Protein AF-A0A161MDE7-F1 (afdb_monomer)

Foldseek 3Di:
DKKKKAPADQQDFQVQVCVQLCVLHDWGKAEPCPVPDPDRGHPNGMIMIGHPDPSSVVVQQVQFDDDPNWTWDFGDGPVGGRGTMTMGPDDPVVVPPPPDPDDDDDDDDDDD

Organism: Triatoma infestans (NCBI:txid30076)

Structure (mmCIF, N/CA/C/O backbone):
data_AF-A0A161MDE7-F1
#
_entry.id   AF-A0A161MDE7-F1
#
loop_
_atom_site.group_PDB
_atom_site.id
_atom_site.type_symbol
_atom_site.label_atom_id
_atom_site.label_alt_id
_atom_site.label_comp_id
_atom_site.label_asym_id
_atom_site.label_entity_id
_atom_site.label_seq_id
_atom_site.pdbx_PDB_ins_code
_atom_site.Cartn_x
_atom_site.Cartn_y
_atom_site.Cartn_z
_atom_site.occupancy
_atom_site.B_iso_or_equiv
_atom_site.auth_seq_id
_atom_site.auth_comp_id
_atom_site.auth_asym_id
_atom_site.auth_atom_id
_atom_site.pdbx_PDB_model_num
ATOM 1 N N . ARG A 1 1 ? 1.094 6.259 11.761 1.00 86.88 1 ARG A N 1
ATOM 2 C CA . ARG A 1 1 ? 1.269 6.452 10.290 1.00 86.88 1 ARG A CA 1
ATOM 3 C C . ARG A 1 1 ? 1.982 5.328 9.501 1.00 86.88 1 ARG A C 1
ATOM 5 O O . ARG A 1 1 ? 1.780 5.259 8.297 1.00 86.88 1 ARG A O 1
ATOM 12 N N . LYS A 1 2 ? 2.824 4.466 10.105 1.00 91.88 2 LYS A N 1
ATOM 13 C CA . LYS A 1 2 ? 3.482 3.339 9.395 1.00 91.88 2 LYS A CA 1
ATOM 14 C C . LYS A 1 2 ? 2.568 2.110 9.350 1.00 91.88 2 LYS A C 1
ATOM 16 O O . LYS A 1 2 ? 1.893 1.827 10.337 1.00 91.88 2 LYS A O 1
ATOM 21 N N . VAL A 1 3 ? 2.574 1.370 8.248 1.00 94.19 3 VAL A N 1
ATOM 22 C CA . VAL A 1 3 ? 1.791 0.141 8.056 1.00 94.19 3 VAL A CA 1
ATOM 23 C C . VAL A 1 3 ? 2.683 -0.921 7.420 1.00 94.19 3 VAL A C 1
ATOM 25 O O . VAL A 1 3 ? 3.425 -0.630 6.490 1.00 94.19 3 VAL A O 1
ATOM 28 N N . PHE A 1 4 ? 2.646 -2.143 7.936 1.00 93.81 4 PHE A N 1
ATOM 29 C CA . PHE A 1 4 ? 3.278 -3.304 7.317 1.00 93.81 4 PHE A CA 1
ATOM 30 C C . PHE A 1 4 ? 2.310 -3.961 6.333 1.00 93.81 4 PHE A C 1
ATOM 32 O O . PHE A 1 4 ? 1.130 -4.126 6.649 1.00 93.81 4 PHE A O 1
ATOM 39 N N . VAL A 1 5 ? 2.826 -4.365 5.174 1.00 94.62 5 VAL A N 1
ATOM 40 C CA . VAL A 1 5 ? 2.096 -5.120 4.156 1.00 94.62 5 VAL A CA 1
ATOM 41 C C . VAL A 1 5 ? 2.874 -6.385 3.829 1.00 94.62 5 VAL A C 1
ATOM 43 O O . VAL A 1 5 ? 4.055 -6.314 3.497 1.00 94.62 5 VAL A O 1
ATOM 46 N N . GLY A 1 6 ? 2.223 -7.541 3.925 1.00 94.19 6 GLY A N 1
ATOM 47 C CA . GLY A 1 6 ? 2.839 -8.843 3.670 1.00 94.19 6 GLY A CA 1
ATOM 48 C C . GLY A 1 6 ? 2.015 -9.716 2.731 1.00 94.19 6 GLY A C 1
ATOM 49 O O . GLY A 1 6 ? 0.797 -9.581 2.650 1.00 94.19 6 GLY A O 1
ATOM 50 N N . GLY A 1 7 ? 2.680 -10.635 2.032 1.00 93.50 7 GLY A N 1
ATOM 51 C CA . GLY A 1 7 ? 2.040 -11.511 1.044 1.00 93.50 7 GLY A CA 1
ATOM 52 C C . GLY A 1 7 ? 1.896 -10.880 -0.343 1.00 93.50 7 GLY A C 1
ATOM 53 O O . GLY A 1 7 ? 1.126 -11.393 -1.160 1.00 93.50 7 GLY A O 1
ATOM 54 N N . LEU A 1 8 ? 2.634 -9.793 -0.599 1.00 92.81 8 LEU A N 1
ATOM 55 C CA . LEU A 1 8 ? 2.688 -9.117 -1.891 1.00 92.81 8 LEU A CA 1
ATOM 56 C C . LEU A 1 8 ? 3.064 -10.110 -3.006 1.00 92.81 8 LEU A C 1
ATOM 58 O O . LEU A 1 8 ? 3.874 -11.015 -2.770 1.00 92.81 8 LEU A O 1
ATOM 62 N N . PRO A 1 9 ? 2.491 -9.960 -4.213 1.00 92.12 9 PRO A N 1
ATOM 63 C CA . PRO A 1 9 ? 2.942 -10.699 -5.386 1.00 92.12 9 PRO A CA 1
ATOM 64 C C . PRO A 1 9 ? 4.459 -10.544 -5.611 1.00 92.12 9 PRO A C 1
ATOM 66 O O . PRO A 1 9 ? 5.010 -9.485 -5.321 1.00 92.12 9 PRO A O 1
ATOM 69 N N . PRO A 1 10 ? 5.160 -11.574 -6.113 1.00 87.69 10 PRO A N 1
ATOM 70 C CA . PRO A 1 10 ? 6.608 -11.511 -6.332 1.00 87.69 10 PRO A CA 1
ATOM 71 C C . PRO A 1 10 ? 7.019 -10.526 -7.438 1.00 87.69 10 PRO A C 1
ATOM 73 O O . PRO A 1 10 ? 8.175 -10.122 -7.489 1.00 87.69 10 PRO A O 1
ATOM 76 N N . ASP A 1 11 ? 6.085 -10.175 -8.319 1.00 88.50 11 ASP A N 1
ATOM 77 C CA . ASP A 1 11 ? 6.257 -9.321 -9.491 1.00 88.50 11 ASP A CA 1
ATOM 78 C C . ASP A 1 11 ? 5.607 -7.937 -9.333 1.00 88.50 11 ASP A C 1
ATOM 80 O O . ASP A 1 11 ? 5.501 -7.228 -10.324 1.00 88.50 11 ASP A O 1
ATOM 84 N N . ILE A 1 12 ? 5.147 -7.564 -8.127 1.00 90.31 12 ILE A N 1
ATOM 85 C CA . ILE A 1 12 ? 4.595 -6.225 -7.869 1.00 90.31 12 ILE A CA 1
ATOM 86 C C . ILE A 1 12 ? 5.714 -5.231 -7.539 1.00 90.31 12 ILE A C 1
ATOM 88 O O . ILE A 1 12 ? 6.551 -5.487 -6.668 1.00 90.31 12 ILE A O 1
ATOM 92 N N . ASP A 1 13 ? 5.713 -4.094 -8.214 1.00 90.25 13 ASP A N 1
ATOM 93 C CA . ASP A 1 13 ? 6.648 -2.996 -8.024 1.00 90.25 13 ASP A CA 1
ATOM 94 C C . ASP A 1 13 ? 6.083 -1.880 -7.123 1.00 90.25 13 ASP A C 1
ATOM 96 O O . ASP A 1 13 ? 4.956 -1.925 -6.618 1.00 90.25 13 ASP A O 1
ATOM 100 N N . GLU A 1 14 ? 6.914 -0.869 -6.866 1.00 90.75 14 GLU A N 1
ATOM 101 C CA . GLU A 1 14 ? 6.551 0.296 -6.057 1.00 90.75 14 GLU A CA 1
ATOM 102 C C . GLU A 1 14 ? 5.359 1.081 -6.598 1.00 90.75 14 GLU A C 1
ATOM 104 O O . GLU A 1 14 ? 4.511 1.511 -5.810 1.00 90.75 14 GLU A O 1
ATOM 109 N N . ASP A 1 15 ? 5.315 1.322 -7.903 1.00 91.12 15 ASP A N 1
ATOM 110 C CA . ASP A 1 15 ? 4.289 2.140 -8.536 1.00 91.12 15 ASP A CA 1
ATOM 111 C C . ASP A 1 15 ? 2.926 1.456 -8.410 1.00 91.12 15 ASP A C 1
ATOM 113 O O . ASP A 1 15 ? 1.925 2.109 -8.112 1.00 91.12 15 ASP A O 1
ATOM 117 N N . GLU A 1 16 ? 2.885 0.132 -8.523 1.00 92.31 16 GLU A N 1
ATOM 118 C CA . GLU A 1 16 ? 1.667 -0.674 -8.410 1.00 92.31 16 GLU A CA 1
ATOM 119 C C . GLU A 1 16 ? 1.179 -0.791 -6.962 1.00 92.31 16 GLU A C 1
ATOM 121 O O . GLU A 1 16 ? -0.024 -0.663 -6.686 1.00 92.31 16 GLU A O 1
ATOM 126 N N . ILE A 1 17 ? 2.106 -0.959 -6.010 1.00 92.88 17 ILE A N 1
ATOM 127 C CA . ILE A 1 17 ? 1.795 -0.855 -4.579 1.00 92.88 17 ILE A CA 1
ATOM 128 C C . ILE A 1 17 ? 1.238 0.545 -4.301 1.00 92.88 17 ILE A C 1
ATOM 130 O O . ILE A 1 17 ? 0.148 0.692 -3.746 1.00 92.88 17 ILE A O 1
ATOM 134 N N . THR A 1 18 ? 1.939 1.589 -4.733 1.00 93.88 18 THR A N 1
ATOM 135 C CA . THR A 1 18 ? 1.529 2.978 -4.515 1.00 93.88 18 THR A CA 1
ATOM 136 C C . THR A 1 18 ? 0.155 3.238 -5.117 1.00 93.88 18 THR A C 1
ATOM 138 O O . THR A 1 18 ? -0.706 3.772 -4.426 1.00 93.88 18 THR A O 1
ATOM 141 N N . ALA A 1 19 ? -0.105 2.812 -6.352 1.00 93.31 19 ALA A N 1
ATOM 142 C CA . ALA A 1 19 ? -1.403 2.955 -7.005 1.00 93.31 19 ALA A CA 1
ATOM 143 C C . ALA A 1 19 ? -2.528 2.269 -6.213 1.00 93.31 19 ALA A C 1
ATOM 145 O O . ALA A 1 19 ? -3.604 2.848 -6.048 1.00 93.31 19 ALA A O 1
ATOM 146 N N . SER A 1 20 ? -2.260 1.084 -5.655 1.00 93.62 20 SER A N 1
ATOM 147 C CA . SER A 1 20 ? -3.230 0.324 -4.858 1.00 93.62 20 SER A CA 1
ATOM 148 C C . SER A 1 20 ? -3.620 1.039 -3.557 1.00 93.62 20 SER A C 1
ATOM 150 O O . SER A 1 20 ? -4.789 1.031 -3.165 1.00 93.62 20 SER A O 1
ATOM 152 N N . PHE A 1 21 ? -2.664 1.694 -2.890 1.00 94.56 21 PHE A N 1
ATOM 153 C CA . PHE A 1 21 ? -2.876 2.315 -1.575 1.00 94.56 21 PHE A CA 1
ATOM 154 C C . PHE A 1 21 ? -3.096 3.837 -1.619 1.00 94.56 21 PHE A C 1
ATOM 156 O O . PHE A 1 21 ? -3.626 4.407 -0.663 1.00 94.56 21 PHE A O 1
ATOM 163 N N . ARG A 1 22 ? -2.769 4.510 -2.729 1.00 93.75 22 ARG A N 1
ATOM 164 C CA . ARG A 1 22 ? -2.888 5.972 -2.888 1.00 93.75 22 ARG A CA 1
ATOM 165 C C . ARG A 1 22 ? -4.319 6.484 -2.742 1.00 93.75 22 ARG A C 1
ATOM 167 O O . ARG A 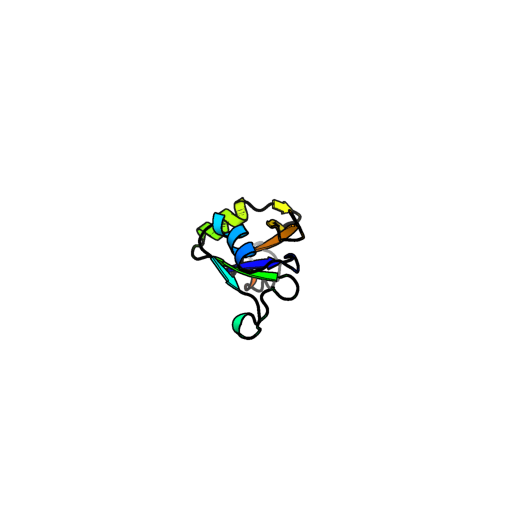1 22 ? -4.509 7.640 -2.371 1.00 93.75 22 ARG A O 1
ATOM 174 N N . ARG A 1 23 ? -5.327 5.635 -2.972 1.00 93.62 23 ARG A N 1
ATOM 175 C CA . ARG A 1 23 ? -6.750 5.961 -2.748 1.00 93.62 23 ARG A CA 1
ATOM 176 C C . ARG A 1 23 ? -7.070 6.384 -1.310 1.00 93.62 23 ARG A C 1
ATOM 178 O O . ARG A 1 23 ? -8.047 7.090 -1.107 1.00 93.62 23 ARG A O 1
ATOM 185 N N . PHE A 1 24 ? -6.270 5.954 -0.334 1.00 93.50 24 PHE A N 1
ATOM 186 C CA . PHE A 1 24 ? -6.456 6.300 1.079 1.00 93.50 24 PHE A CA 1
ATOM 187 C C . PHE A 1 24 ? -5.720 7.585 1.471 1.00 93.50 24 PHE A C 1
ATOM 189 O O . PHE A 1 24 ? -6.031 8.184 2.495 1.00 93.50 24 PHE A O 1
ATOM 196 N N . GLY A 1 25 ? -4.748 8.010 0.662 1.00 93.06 25 GLY A N 1
ATOM 197 C CA . GLY A 1 25 ? -3.977 9.231 0.852 1.00 93.06 25 GLY A CA 1
ATOM 198 C C . GLY A 1 25 ? -2.544 9.106 0.326 1.00 93.06 25 GLY A C 1
ATOM 199 O O . GLY A 1 25 ? -2.124 8.023 -0.091 1.00 93.06 25 GLY A O 1
ATOM 200 N N . PRO A 1 26 ? -1.770 10.204 0.348 1.00 94.38 26 PRO A N 1
ATOM 201 C CA . PRO A 1 26 ? -0.363 10.187 -0.037 1.00 94.38 26 PRO A CA 1
ATOM 202 C C . PRO A 1 26 ? 0.449 9.245 0.861 1.00 94.38 26 PRO A C 1
ATOM 204 O O . PRO A 1 26 ? 0.328 9.276 2.092 1.00 94.38 26 PRO A O 1
ATOM 207 N N . LEU A 1 27 ? 1.291 8.416 0.243 1.00 94.81 27 LEU A N 1
ATOM 208 C CA . LEU A 1 27 ? 2.171 7.486 0.941 1.00 94.81 27 LEU A CA 1
ATOM 209 C C . LEU A 1 27 ? 3.527 7.348 0.246 1.00 94.81 27 LEU A C 1
ATOM 211 O O . LEU A 1 27 ? 3.669 7.664 -0.933 1.00 94.81 27 LEU A O 1
ATOM 215 N N . VAL A 1 28 ? 4.491 6.815 0.989 1.00 93.81 28 VAL A N 1
ATOM 216 C CA . VAL A 1 28 ? 5.776 6.331 0.479 1.00 93.81 28 VAL A CA 1
ATOM 217 C C . VAL A 1 28 ? 5.876 4.837 0.760 1.00 93.81 28 VAL A C 1
ATOM 219 O O . VAL A 1 28 ? 5.539 4.392 1.860 1.00 93.81 28 VAL A O 1
ATOM 222 N N . VAL A 1 29 ? 6.337 4.067 -0.222 1.00 93.19 29 VAL A N 1
ATOM 223 C CA . VAL A 1 29 ? 6.606 2.635 -0.072 1.00 93.19 29 VAL A CA 1
ATOM 224 C C . VAL A 1 29 ? 8.091 2.440 0.234 1.00 93.19 29 VAL A C 1
ATOM 226 O O . VAL A 1 29 ? 8.964 3.037 -0.398 1.00 93.19 29 VAL A O 1
ATOM 229 N N . ASP A 1 30 ? 8.379 1.631 1.247 1.00 90.31 30 ASP A N 1
ATOM 230 C CA . ASP A 1 30 ? 9.737 1.341 1.694 1.00 90.31 30 ASP A CA 1
ATOM 231 C C . ASP A 1 30 ? 9.891 -0.142 2.044 1.00 90.31 30 ASP A C 1
ATOM 233 O O . ASP A 1 30 ? 8.982 -0.764 2.594 1.00 90.31 30 ASP A O 1
ATOM 237 N N . TRP A 1 31 ? 11.044 -0.731 1.746 1.00 89.31 31 TRP A N 1
ATOM 238 C CA . TRP A 1 31 ? 11.379 -2.096 2.150 1.00 89.31 31 TRP A CA 1
ATOM 239 C C . TRP A 1 31 ? 12.880 -2.217 2.434 1.00 89.31 31 TRP A C 1
ATOM 241 O O . TRP A 1 31 ? 13.677 -1.422 1.928 1.00 89.31 31 TRP A O 1
ATOM 251 N N . PRO A 1 32 ? 13.304 -3.197 3.255 1.00 82.19 32 PRO A N 1
ATOM 252 C CA . PRO A 1 32 ? 14.709 -3.349 3.613 1.00 82.19 32 PRO A CA 1
ATOM 253 C C . PRO A 1 32 ? 15.603 -3.465 2.377 1.00 82.19 32 PRO A C 1
ATOM 255 O O . PRO A 1 32 ? 15.279 -4.192 1.438 1.00 82.19 32 PRO A O 1
ATOM 258 N N . HIS A 1 33 ? 16.737 -2.762 2.403 1.00 75.81 33 HIS A N 1
ATOM 259 C CA . HIS A 1 33 ? 17.731 -2.712 1.326 1.00 75.81 33 HIS A CA 1
ATOM 260 C C . HIS A 1 33 ? 17.258 -2.080 0.004 1.00 75.81 33 HIS A C 1
ATOM 262 O O . HIS A 1 33 ? 17.989 -2.170 -0.979 1.00 75.81 33 HIS A O 1
ATOM 268 N N . LYS A 1 34 ? 16.105 -1.392 -0.038 1.00 73.19 34 LYS A N 1
ATOM 269 C CA . LYS A 1 34 ? 15.612 -0.685 -1.239 1.00 73.19 34 LYS A CA 1
ATOM 270 C C . LYS A 1 34 ? 16.609 0.340 -1.798 1.00 73.19 34 LYS A C 1
ATOM 272 O O . LYS A 1 34 ? 16.802 0.408 -3.003 1.00 73.19 34 LYS A O 1
ATOM 277 N N . ALA A 1 35 ? 17.249 1.133 -0.935 1.00 66.56 35 ALA A N 1
ATOM 278 C CA . ALA A 1 35 ? 18.183 2.183 -1.363 1.00 66.56 35 ALA A CA 1
ATOM 279 C C . ALA A 1 35 ? 19.551 1.642 -1.826 1.00 66.56 35 ALA A C 1
ATOM 281 O O . ALA A 1 35 ? 20.243 2.292 -2.605 1.00 66.56 35 ALA A O 1
ATOM 282 N N . GLU A 1 36 ? 19.946 0.463 -1.341 1.00 65.94 36 GLU A N 1
ATOM 283 C CA . GLU A 1 36 ? 21.265 -0.135 -1.597 1.00 65.94 36 GLU A CA 1
ATOM 284 C C . GLU A 1 36 ? 21.218 -1.202 -2.699 1.00 65.94 36 GLU A C 1
ATOM 286 O O . GLU A 1 36 ? 22.194 -1.424 -3.414 1.00 65.94 36 GLU A O 1
ATOM 291 N N . SER A 1 37 ? 20.072 -1.860 -2.863 1.00 57.47 37 SER A N 1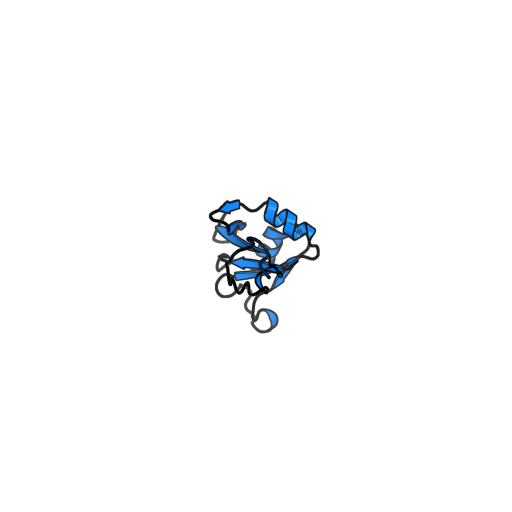
ATOM 292 C CA . SER A 1 37 ? 19.847 -2.873 -3.887 1.00 57.47 37 SER A CA 1
ATOM 293 C C . SER A 1 37 ? 19.128 -2.247 -5.077 1.00 57.47 37 SER A C 1
ATOM 295 O O . SER A 1 37 ? 18.084 -1.632 -4.909 1.00 57.47 37 SER A O 1
ATOM 297 N N . LYS A 1 38 ? 19.582 -2.508 -6.310 1.00 61.03 38 LYS A N 1
ATOM 298 C CA . LYS A 1 38 ? 18.812 -2.226 -7.548 1.00 61.03 38 LYS A CA 1
ATOM 299 C C . LYS A 1 38 ? 17.568 -3.127 -7.698 1.00 61.03 38 LYS A C 1
ATOM 301 O O . LYS A 1 38 ? 17.181 -3.486 -8.806 1.00 61.03 38 LYS A O 1
ATOM 306 N N . SER A 1 39 ? 17.008 -3.599 -6.588 1.00 64.06 39 SER A N 1
ATOM 307 C CA . SER A 1 39 ? 15.864 -4.501 -6.582 1.00 64.06 39 SER A CA 1
ATOM 308 C C . SER A 1 39 ? 14.595 -3.669 -6.665 1.00 64.06 39 SER A C 1
ATOM 310 O O . SER A 1 39 ? 14.232 -2.993 -5.708 1.00 64.06 39 SER A O 1
ATOM 312 N N . TYR A 1 40 ? 13.937 -3.741 -7.819 1.00 70.31 40 TYR A N 1
ATOM 313 C CA . TYR A 1 40 ? 12.651 -3.093 -8.081 1.00 70.31 40 TYR A CA 1
ATOM 314 C C . TYR A 1 40 ? 11.487 -3.740 -7.310 1.00 70.31 40 TYR A C 1
ATOM 316 O O . TYR A 1 40 ? 10.441 -3.120 -7.159 1.00 70.31 40 TYR A O 1
ATOM 324 N N . PHE A 1 41 ? 11.688 -4.956 -6.786 1.00 77.50 41 PHE A N 1
ATOM 325 C CA . PHE A 1 41 ? 10.656 -5.759 -6.134 1.00 77.50 41 PHE A CA 1
ATOM 326 C C . PHE A 1 41 ? 10.950 -5.968 -4.638 1.00 77.50 41 PHE A C 1
ATOM 328 O O . PHE A 1 41 ? 12.111 -6.203 -4.270 1.00 77.50 41 PHE A O 1
ATOM 335 N N . PRO A 1 42 ? 9.922 -5.946 -3.770 1.00 76.50 42 PRO A N 1
ATOM 336 C CA . PRO A 1 42 ? 10.079 -6.184 -2.343 1.00 76.50 42 PRO A CA 1
ATOM 337 C C . PRO A 1 42 ? 10.549 -7.625 -2.061 1.00 76.50 42 PRO A C 1
ATOM 339 O O . PRO A 1 42 ? 9.854 -8.596 -2.390 1.00 76.50 42 PRO A O 1
ATOM 342 N N . PRO A 1 43 ? 11.710 -7.814 -1.408 1.00 73.56 43 PRO A N 1
ATOM 343 C CA . PRO A 1 43 ? 12.244 -9.141 -1.144 1.00 73.56 43 PRO A CA 1
ATOM 344 C C . PRO A 1 43 ? 11.320 -9.911 -0.193 1.00 73.56 43 PRO A C 1
ATOM 346 O O . PRO A 1 43 ? 10.906 -9.401 0.844 1.00 73.56 43 PRO A O 1
ATOM 349 N N . LYS A 1 44 ? 11.026 -11.177 -0.521 1.00 79.38 44 LYS A N 1
ATOM 350 C CA . LYS A 1 44 ? 10.118 -12.062 0.242 1.00 79.38 44 LYS A CA 1
ATOM 351 C C . LYS A 1 44 ? 8.657 -11.570 0.318 1.00 79.38 44 LYS A C 1
ATOM 353 O O . LYS A 1 44 ? 7.912 -12.050 1.170 1.00 79.38 44 LYS A O 1
ATOM 358 N N . GLY A 1 45 ? 8.240 -10.649 -0.558 1.00 88.50 45 GLY A N 1
ATOM 359 C CA . GLY A 1 45 ? 6.836 -10.250 -0.701 1.00 88.50 45 GLY A CA 1
ATOM 360 C C . GLY A 1 45 ? 6.286 -9.446 0.480 1.00 88.50 45 GLY A C 1
ATOM 361 O O . GLY A 1 45 ? 5.139 -9.649 0.886 1.00 88.50 45 GLY A O 1
ATOM 362 N N . TY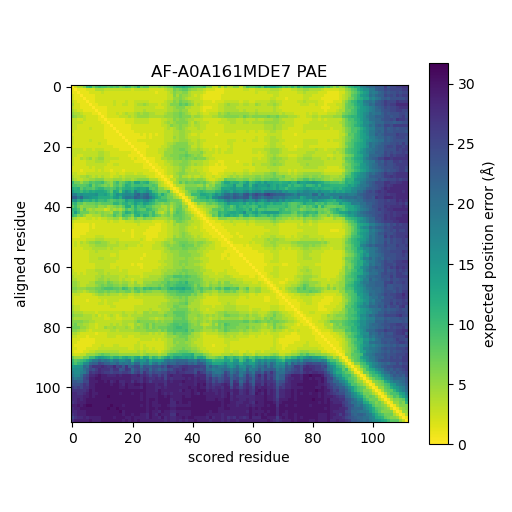R A 1 46 ? 7.089 -8.555 1.063 1.00 91.44 46 TYR A N 1
ATOM 363 C CA . TYR A 1 46 ? 6.619 -7.619 2.086 1.00 91.44 46 TYR A CA 1
ATOM 364 C C . TYR A 1 46 ? 7.216 -6.222 1.910 1.00 91.44 46 TYR A C 1
ATOM 366 O O . TYR A 1 46 ? 8.352 -6.065 1.467 1.00 91.44 46 TYR A O 1
ATOM 374 N N . ALA A 1 47 ? 6.452 -5.209 2.304 1.00 93.62 47 ALA A N 1
ATOM 375 C CA . ALA A 1 47 ? 6.853 -3.809 2.270 1.00 93.62 47 ALA A CA 1
ATOM 376 C C . ALA A 1 47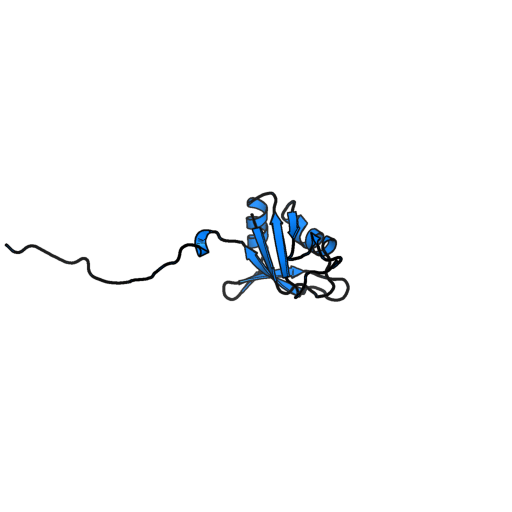 ? 6.233 -3.036 3.443 1.00 93.62 47 ALA A C 1
ATOM 378 O O . ALA A 1 47 ? 5.371 -3.530 4.175 1.00 93.62 47 ALA A O 1
ATOM 379 N N . PHE A 1 48 ? 6.674 -1.799 3.622 1.00 93.19 48 PHE A N 1
ATOM 380 C CA . PHE A 1 48 ? 6.123 -0.845 4.567 1.00 93.19 48 PHE A CA 1
ATOM 381 C C . PHE A 1 48 ? 5.521 0.337 3.817 1.00 93.19 48 PHE A C 1
ATOM 383 O O . PHE A 1 48 ? 6.168 0.942 2.969 1.00 93.19 48 PHE A O 1
ATOM 390 N N . LEU A 1 49 ? 4.294 0.695 4.179 1.00 94.56 49 LEU A N 1
ATOM 391 C CA . LEU A 1 49 ? 3.647 1.917 3.725 1.00 94.56 49 LEU A CA 1
ATOM 392 C C . LEU A 1 49 ? 3.826 2.991 4.794 1.00 94.56 49 LEU A C 1
ATOM 394 O O . LEU A 1 49 ? 3.506 2.795 5.972 1.00 94.56 49 LEU A O 1
ATOM 398 N N . LEU A 1 50 ? 4.334 4.139 4.378 1.00 94.06 50 LEU A N 1
ATOM 399 C CA . LEU A 1 50 ? 4.499 5.327 5.196 1.00 94.06 50 LEU A CA 1
ATOM 400 C C . LEU A 1 50 ? 3.500 6.368 4.708 1.00 94.06 50 LEU A C 1
ATOM 402 O O . LEU A 1 50 ? 3.785 7.123 3.783 1.00 94.06 50 LEU A O 1
ATOM 406 N N . PHE A 1 51 ? 2.317 6.388 5.318 1.00 94.25 51 PHE A N 1
ATOM 407 C CA . PHE A 1 51 ? 1.322 7.409 5.010 1.00 94.25 51 PHE A CA 1
ATOM 408 C C . PHE A 1 51 ? 1.755 8.771 5.548 1.00 94.25 51 PHE A C 1
ATOM 410 O O . PHE A 1 51 ? 2.388 8.861 6.607 1.00 94.25 51 PHE A O 1
ATOM 417 N N . GLN A 1 52 ? 1.383 9.824 4.824 1.00 93.62 52 GLN A N 1
ATOM 418 C CA . GLN A 1 52 ? 1.585 11.200 5.266 1.00 93.62 52 GLN A CA 1
ATOM 419 C C . GLN A 1 52 ? 0.727 11.511 6.501 1.00 93.62 52 GLN A C 1
ATOM 421 O O . GLN A 1 52 ? 1.247 12.020 7.497 1.00 93.62 52 GLN A O 1
ATOM 426 N N . ASP A 1 53 ? -0.541 11.095 6.467 1.00 92.25 53 ASP A N 1
ATOM 427 C CA . ASP A 1 53 ? -1.544 11.372 7.494 1.00 92.25 53 ASP A CA 1
ATOM 428 C C . ASP A 1 53 ? -2.015 10.103 8.219 1.00 92.25 53 ASP A C 1
ATOM 430 O O . ASP A 1 53 ? -2.014 8.992 7.680 1.00 92.25 53 ASP A O 1
ATOM 434 N N . GLU A 1 54 ? -2.446 10.257 9.472 1.00 89.50 54 GLU A N 1
ATOM 435 C CA . GLU A 1 54 ? -2.998 9.146 10.259 1.00 89.50 54 GLU A CA 1
ATOM 436 C C . GLU A 1 54 ? -4.422 8.772 9.843 1.00 89.50 54 GLU A C 1
ATOM 438 O O . GLU A 1 54 ? -4.796 7.601 9.926 1.00 89.50 54 GLU A O 1
ATOM 443 N N . SER A 1 55 ? -5.189 9.737 9.329 1.00 92.56 55 SER A N 1
ATOM 444 C CA . SER A 1 55 ? -6.519 9.505 8.757 1.00 92.56 55 SER A CA 1
ATOM 445 C C . SER A 1 55 ? -6.468 8.525 7.583 1.00 92.56 55 SER A C 1
ATOM 447 O O . SER A 1 55 ? -7.364 7.696 7.445 1.00 92.56 55 SER A O 1
ATOM 449 N N . SER A 1 56 ? -5.397 8.542 6.784 1.00 94.25 56 SER A N 1
ATOM 450 C CA . SER A 1 56 ? -5.182 7.588 5.690 1.00 94.25 56 SER A CA 1
ATOM 451 C C . SER A 1 56 ? -5.066 6.150 6.195 1.00 94.25 56 SER A C 1
ATOM 453 O O . SER A 1 56 ? -5.587 5.225 5.579 1.00 94.25 56 SER A O 1
ATOM 455 N N . VAL A 1 57 ? -4.431 5.948 7.357 1.00 92.06 57 VAL A N 1
ATOM 456 C CA . VAL A 1 57 ? -4.339 4.624 7.990 1.00 92.06 57 VAL A CA 1
ATOM 457 C C . VAL A 1 57 ? -5.705 4.171 8.497 1.00 92.06 57 VAL A C 1
ATOM 459 O O . VAL A 1 57 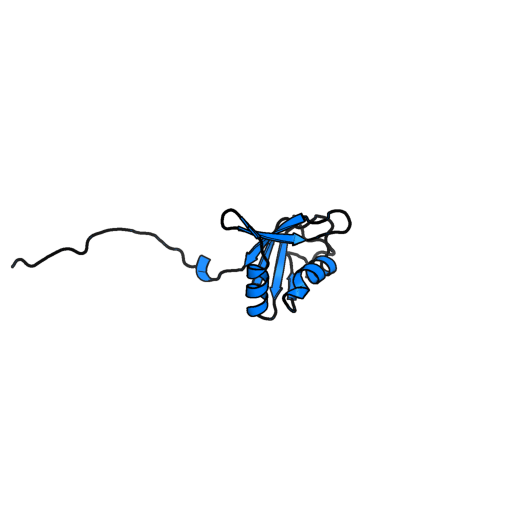? -6.039 3.000 8.353 1.00 92.06 57 VAL A O 1
ATOM 462 N N . GLN A 1 58 ? -6.507 5.077 9.062 1.00 91.69 58 GLN A N 1
ATOM 463 C CA . GLN A 1 58 ? -7.869 4.746 9.495 1.00 91.69 58 GLN A CA 1
ATOM 464 C C . GLN A 1 58 ? -8.758 4.351 8.312 1.00 91.69 58 GLN A C 1
ATOM 466 O O . GLN A 1 58 ? -9.410 3.316 8.375 1.00 91.69 58 GLN A O 1
ATOM 471 N N . GLN A 1 59 ? -8.715 5.109 7.213 1.00 94.06 59 GLN A N 1
ATOM 472 C CA . GLN A 1 59 ? -9.440 4.775 5.982 1.00 94.06 59 GLN A CA 1
ATOM 473 C C . GLN A 1 59 ? -8.983 3.445 5.375 1.00 94.06 59 GLN A C 1
ATOM 475 O O . GLN A 1 59 ? -9.803 2.677 4.880 1.00 94.06 59 GLN A O 1
ATOM 480 N N . LEU A 1 60 ? -7.679 3.156 5.424 1.00 93.69 60 LEU A N 1
ATOM 481 C CA . LEU A 1 60 ? -7.153 1.862 5.002 1.00 93.69 60 LEU A CA 1
ATOM 482 C C . LEU A 1 60 ? -7.744 0.728 5.846 1.00 93.69 60 LEU A C 1
ATOM 484 O O . LEU A 1 60 ? -8.180 -0.265 5.278 1.00 93.69 60 LEU A O 1
ATOM 488 N N . ILE A 1 61 ? -7.756 0.866 7.176 1.00 91.94 61 ILE A N 1
ATOM 489 C CA . ILE A 1 61 ? -8.308 -0.147 8.090 1.00 91.94 61 ILE A CA 1
ATOM 490 C C . ILE A 1 61 ? -9.801 -0.360 7.827 1.00 91.94 61 ILE A C 1
ATOM 492 O O . ILE A 1 61 ? -10.231 -1.505 7.761 1.00 91.94 61 ILE A O 1
ATOM 496 N N . ASP A 1 62 ? -10.562 0.719 7.644 1.00 92.50 62 ASP A N 1
ATOM 497 C CA . ASP A 1 62 ? -12.003 0.672 7.363 1.00 92.50 62 ASP A CA 1
ATOM 498 C C . ASP A 1 62 ? -12.322 -0.055 6.045 1.00 92.50 62 ASP A C 1
ATOM 500 O O . ASP A 1 62 ? -13.295 -0.794 5.946 1.00 92.50 62 ASP A O 1
ATOM 504 N N . ALA A 1 63 ? -11.448 0.083 5.044 1.00 92.88 63 ALA A N 1
ATOM 505 C CA . ALA A 1 63 ? -11.571 -0.616 3.768 1.00 92.88 63 ALA A CA 1
ATOM 506 C C . ALA A 1 63 ? -10.996 -2.045 3.764 1.00 92.88 63 ALA A C 1
ATOM 508 O O . ALA A 1 63 ? -11.117 -2.740 2.751 1.00 92.88 63 ALA A O 1
ATOM 509 N N . CYS A 1 64 ? -10.327 -2.480 4.836 1.00 93.06 64 CYS A N 1
ATOM 510 C CA . CYS A 1 64 ? -9.777 -3.829 4.926 1.00 93.06 64 CYS A CA 1
ATOM 511 C C . CYS A 1 64 ? -10.855 -4.853 5.293 1.00 93.06 64 CYS A C 1
ATOM 513 O O . CYS A 1 64 ? -11.779 -4.592 6.057 1.00 93.06 64 CYS A O 1
ATOM 515 N N . ILE A 1 65 ? -10.665 -6.073 4.806 1.00 93.88 65 ILE A N 1
ATOM 516 C CA . ILE A 1 65 ? -11.422 -7.250 5.218 1.00 93.88 65 ILE A CA 1
ATOM 517 C C . ILE A 1 65 ? -10.800 -7.766 6.517 1.00 93.88 65 ILE A C 1
ATOM 519 O O . ILE A 1 65 ? -9.594 -8.020 6.563 1.00 93.88 65 ILE A O 1
ATOM 523 N N . GLN A 1 66 ? -11.604 -7.913 7.568 1.00 91.62 66 GLN A N 1
ATOM 524 C CA . GLN A 1 66 ? -11.161 -8.477 8.841 1.00 91.62 66 GLN A CA 1
ATOM 525 C C . GLN A 1 66 ? -11.470 -9.978 8.897 1.00 91.62 66 GLN A C 1
ATOM 527 O O . GLN A 1 66 ? -12.619 -10.375 8.729 1.00 91.62 66 GLN A O 1
ATOM 532 N N . ASP A 1 67 ? -10.446 -10.790 9.155 1.00 91.94 67 ASP A N 1
ATOM 533 C CA . ASP A 1 67 ? -10.512 -12.254 9.237 1.00 91.94 67 ASP A CA 1
ATOM 534 C C . ASP A 1 67 ? -9.545 -12.738 10.332 1.00 91.94 67 ASP A C 1
ATOM 536 O O . ASP A 1 67 ? -8.377 -12.349 10.321 1.00 91.94 67 ASP A O 1
ATOM 540 N N . ASP A 1 68 ? -10.025 -13.505 11.319 1.00 88.94 68 ASP A N 1
ATOM 541 C CA . ASP A 1 68 ? -9.225 -14.025 12.451 1.00 88.94 68 ASP A CA 1
ATOM 542 C C . ASP A 1 68 ? -8.280 -12.981 13.103 1.00 88.94 68 ASP A C 1
ATOM 544 O O . ASP A 1 68 ? -7.069 -13.193 13.235 1.00 88.94 68 ASP A O 1
ATOM 548 N N . ASP A 1 69 ? -8.820 -11.807 13.463 1.00 85.88 69 ASP A N 1
ATOM 549 C CA . ASP A 1 69 ? -8.076 -10.662 14.034 1.00 85.88 69 ASP A CA 1
ATOM 550 C C . ASP A 1 69 ? -6.965 -10.079 13.131 1.00 85.88 69 ASP A C 1
ATOM 552 O O . ASP A 1 69 ? -6.132 -9.270 13.558 1.00 85.88 69 ASP A O 1
ATOM 556 N N . LYS A 1 70 ? -6.949 -10.444 11.849 1.00 89.88 70 LYS A N 1
ATOM 557 C CA . LYS A 1 70 ? -6.038 -9.910 10.834 1.00 89.88 70 LYS A CA 1
ATOM 558 C C . LYS A 1 70 ? -6.815 -9.065 9.837 1.00 89.88 70 LYS A C 1
ATOM 560 O O . LYS A 1 70 ? -7.997 -9.279 9.594 1.00 89.88 70 LYS A O 1
ATOM 565 N N . LEU A 1 71 ? -6.124 -8.092 9.254 1.00 93.31 71 LEU A N 1
ATOM 566 C CA . LEU A 1 71 ? -6.669 -7.241 8.205 1.00 93.31 71 LEU A CA 1
ATOM 567 C C . LEU A 1 71 ? -6.066 -7.644 6.867 1.00 93.31 71 LEU A C 1
ATOM 569 O O . LEU A 1 71 ? -4.855 -7.869 6.766 1.00 93.31 71 LEU A O 1
ATOM 573 N N . TYR A 1 72 ? -6.906 -7.688 5.845 1.00 94.88 72 TYR A N 1
ATOM 574 C CA . TYR A 1 72 ? -6.535 -8.038 4.487 1.00 94.88 72 TYR A CA 1
ATOM 575 C C . TYR A 1 72 ? -7.054 -6.997 3.500 1.00 94.88 72 TYR A C 1
ATOM 577 O O . TYR A 1 72 ? -8.170 -6.501 3.624 1.00 94.88 72 TYR A O 1
ATOM 585 N N . LEU A 1 73 ? -6.248 -6.689 2.490 1.00 94.69 73 LEU A N 1
ATOM 586 C CA . LEU A 1 73 ? -6.656 -5.894 1.337 1.00 94.69 73 LEU A CA 1
ATOM 587 C C . LEU A 1 73 ? -6.248 -6.643 0.073 1.00 94.69 73 LEU A C 1
ATOM 589 O O . LEU A 1 73 ? -5.179 -7.245 0.040 1.00 94.69 73 LEU A O 1
ATOM 593 N N . CYS A 1 74 ? -7.066 -6.613 -0.970 1.00 93.88 74 CYS A N 1
ATOM 594 C CA . CYS A 1 74 ? -6.684 -7.200 -2.249 1.00 93.88 74 CYS A CA 1
ATOM 595 C C . CYS A 1 74 ? -5.815 -6.223 -3.048 1.00 93.88 74 CYS A C 1
ATOM 597 O O . CYS A 1 74 ? -6.165 -5.051 -3.194 1.00 93.88 74 CYS A O 1
ATOM 599 N N . VAL A 1 75 ? -4.700 -6.715 -3.587 1.00 94.19 75 VAL A N 1
ATOM 600 C CA . VAL A 1 75 ? -3.860 -5.993 -4.556 1.00 94.19 75 VAL A CA 1
ATOM 601 C C . VAL A 1 75 ? -3.639 -6.849 -5.797 1.00 94.19 75 VAL A C 1
ATOM 603 O O . VAL A 1 75 ? -3.818 -8.068 -5.774 1.00 94.19 75 VAL A O 1
ATOM 606 N N . SER A 1 76 ? -3.243 -6.208 -6.890 1.00 91.62 76 SER A N 1
ATOM 607 C CA . SER A 1 76 ? -2.969 -6.876 -8.160 1.00 91.62 76 SER A CA 1
ATOM 608 C C . SER A 1 76 ? -1.581 -6.502 -8.673 1.00 91.62 76 SER A C 1
ATOM 610 O O . SER A 1 76 ? -1.183 -5.348 -8.564 1.00 91.62 76 SER A O 1
ATOM 612 N N . SER A 1 77 ? -0.881 -7.470 -9.256 1.00 89.94 77 SER A N 1
ATOM 613 C CA . SER A 1 77 ? 0.354 -7.315 -10.031 1.00 89.94 77 SER A CA 1
ATOM 614 C C . SER A 1 77 ? 0.093 -7.631 -11.514 1.00 89.94 77 SER A C 1
ATOM 616 O O . SER A 1 77 ? -1.043 -7.982 -11.879 1.00 89.94 77 SER A O 1
ATOM 618 N N . PRO A 1 78 ? 1.088 -7.516 -12.411 1.00 88.44 78 PRO A N 1
ATOM 619 C CA . PRO A 1 78 ? 0.923 -7.865 -13.818 1.00 88.44 78 PRO A CA 1
ATOM 620 C C . PRO A 1 78 ? 0.428 -9.300 -14.018 1.00 88.44 78 PRO A C 1
ATOM 622 O O . PRO A 1 78 ? -0.479 -9.515 -14.825 1.00 88.44 78 PRO A O 1
ATOM 625 N N . THR A 1 79 ? 0.950 -10.261 -13.246 1.00 90.50 79 THR A N 1
ATOM 626 C CA . THR A 1 79 ? 0.611 -11.687 -13.395 1.00 90.50 79 THR A CA 1
ATOM 627 C C . THR A 1 79 ? -0.445 -12.206 -12.417 1.00 90.50 79 THR A C 1
ATOM 629 O O . THR A 1 79 ? -1.092 -13.210 -12.715 1.00 90.50 79 THR A O 1
ATOM 632 N N . ILE A 1 80 ? -0.668 -11.545 -11.275 1.00 91.38 80 ILE A N 1
ATOM 633 C CA . ILE A 1 80 ? -1.597 -12.008 -10.233 1.00 91.38 80 ILE A CA 1
ATOM 634 C C . ILE A 1 80 ? -2.651 -10.935 -9.964 1.00 91.38 80 ILE A C 1
ATOM 636 O O . ILE A 1 80 ? -2.323 -9.797 -9.648 1.00 91.38 80 ILE A O 1
ATOM 640 N N . LYS A 1 81 ? -3.934 -11.296 -10.043 1.00 91.69 81 LYS A N 1
ATOM 641 C CA . LYS A 1 81 ? -5.055 -10.395 -9.732 1.00 91.69 81 LYS A CA 1
ATOM 642 C C . LYS A 1 81 ? -5.694 -10.755 -8.396 1.00 91.69 81 LYS A C 1
ATOM 644 O O . LYS A 1 81 ? -5.666 -11.918 -8.000 1.00 91.69 81 LYS A O 1
ATOM 649 N N . ASP A 1 82 ? -6.231 -9.743 -7.718 1.00 91.44 82 ASP A N 1
ATOM 650 C CA . ASP A 1 82 ? -7.019 -9.875 -6.484 1.00 91.44 82 ASP A CA 1
ATOM 651 C C . ASP A 1 82 ? -6.352 -10.730 -5.394 1.00 91.44 82 ASP A C 1
ATOM 653 O O . ASP A 1 82 ? -6.993 -11.510 -4.689 1.00 91.44 82 ASP A O 1
ATOM 657 N N . LYS A 1 83 ? -5.032 -10.586 -5.231 1.00 92.81 83 LYS A N 1
ATOM 658 C CA . LYS A 1 83 ? -4.292 -11.294 -4.188 1.00 92.81 83 LYS A CA 1
ATOM 659 C C . LYS A 1 83 ? -4.570 -10.635 -2.836 1.00 92.81 83 LYS A C 1
ATOM 661 O O . LYS A 1 83 ? -4.203 -9.469 -2.672 1.00 92.81 83 LYS A O 1
ATOM 666 N N . PRO A 1 84 ? -5.134 -11.347 -1.843 1.00 94.00 84 PRO A N 1
ATOM 667 C CA . PRO A 1 84 ? -5.233 -10.814 -0.493 1.00 94.00 84 PRO A CA 1
ATOM 668 C C . PRO A 1 84 ? -3.835 -10.661 0.108 1.00 94.00 84 PRO A C 1
ATOM 670 O O . PRO A 1 84 ? -3.070 -11.625 0.204 1.00 94.00 84 PRO A O 1
ATOM 673 N N . VAL A 1 85 ? -3.513 -9.440 0.524 1.00 95.38 85 VAL A N 1
ATOM 674 C CA . VAL A 1 85 ? -2.291 -9.097 1.248 1.00 95.38 85 VAL A CA 1
ATOM 675 C C . VAL A 1 85 ? -2.638 -8.671 2.658 1.00 95.38 85 VAL A C 1
ATOM 677 O O . VAL A 1 85 ? -3.650 -8.017 2.904 1.00 95.38 85 VAL A O 1
ATOM 680 N N . GLN A 1 86 ? -1.798 -9.070 3.602 1.00 95.12 86 GLN A N 1
ATOM 681 C CA . GLN A 1 86 ? -2.009 -8.792 5.008 1.00 95.12 86 GLN A CA 1
ATOM 682 C C . GLN A 1 86 ? -1.597 -7.356 5.318 1.00 95.12 86 GLN A C 1
ATOM 684 O O . GLN A 1 86 ? -0.451 -6.976 5.078 1.00 95.12 86 GLN A O 1
ATOM 689 N N . ILE A 1 87 ? -2.506 -6.590 5.912 1.00 95.06 87 ILE A N 1
ATOM 690 C CA . ILE A 1 87 ? -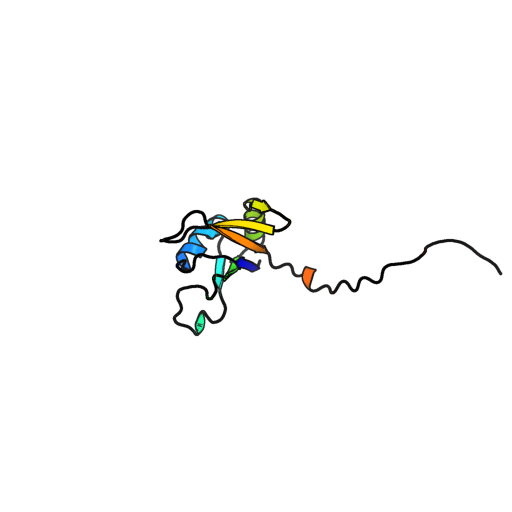2.291 -5.218 6.360 1.00 95.06 87 ILE A CA 1
ATOM 691 C C . ILE A 1 87 ? -2.129 -5.220 7.879 1.00 95.06 87 ILE A C 1
ATOM 693 O O . ILE A 1 87 ? -2.958 -5.746 8.617 1.00 95.06 87 ILE A O 1
ATOM 697 N N . ARG A 1 88 ? -1.042 -4.638 8.385 1.00 93.44 88 ARG A N 1
ATOM 698 C CA . ARG A 1 88 ? -0.793 -4.515 9.828 1.00 93.44 88 ARG A CA 1
ATOM 699 C C . ARG A 1 88 ? -0.349 -3.095 10.161 1.00 93.44 88 ARG A C 1
ATOM 701 O O . ARG A 1 88 ? 0.823 -2.764 9.974 1.00 93.44 88 ARG A O 1
ATOM 708 N N . PRO A 1 89 ? -1.252 -2.237 10.661 1.00 92.00 89 PRO A N 1
ATOM 709 C CA . PRO A 1 89 ? -0.880 -0.919 11.158 1.00 92.00 89 PRO A CA 1
ATOM 710 C C . PRO A 1 89 ? 0.181 -1.048 12.254 1.00 92.00 89 PRO A C 1
ATOM 712 O O . PRO A 1 89 ? 0.044 -1.868 13.161 1.00 92.00 89 PRO A O 1
ATOM 715 N N . TRP A 1 90 ? 1.241 -0.243 12.187 1.00 85.56 90 TRP A N 1
ATOM 716 C CA . TRP A 1 90 ? 2.260 -0.220 13.230 1.00 85.56 90 TRP A CA 1
ATOM 717 C C . TRP A 1 90 ? 1.660 0.387 14.500 1.00 85.56 90 TRP A C 1
ATOM 719 O O . TRP A 1 90 ? 1.469 1.602 14.582 1.00 85.56 90 TRP A O 1
ATOM 729 N N . ARG A 1 91 ? 1.345 -0.450 15.490 1.00 69.19 91 ARG A N 1
ATOM 730 C CA . ARG A 1 91 ? 0.875 0.009 16.797 1.00 69.19 91 ARG A CA 1
ATOM 731 C C . ARG A 1 91 ? 2.066 0.160 17.737 1.00 69.19 91 ARG A C 1
ATOM 733 O O . ARG A 1 91 ? 2.759 -0.806 18.026 1.00 69.19 91 ARG A O 1
ATOM 740 N N . LEU A 1 92 ? 2.275 1.372 18.251 1.00 53.34 92 LEU A N 1
ATOM 741 C CA . LEU A 1 92 ? 3.249 1.631 19.322 1.00 53.34 92 LEU A CA 1
ATOM 742 C C . LEU A 1 92 ? 2.863 0.936 20.643 1.00 53.34 92 LEU A C 1
ATOM 744 O O . LEU A 1 92 ? 3.715 0.748 21.503 1.00 53.34 92 LEU A O 1
ATOM 748 N N . SER A 1 93 ? 1.604 0.511 20.795 1.00 51.53 93 SER A N 1
ATOM 749 C CA . SER A 1 93 ? 1.108 -0.167 21.997 1.00 51.53 93 SER A CA 1
ATOM 750 C C . SER A 1 93 ? 1.653 -1.588 22.193 1.00 51.53 93 SER A C 1
ATOM 752 O O . SER A 1 93 ? 1.616 -2.079 23.314 1.00 51.53 93 SER A O 1
ATOM 754 N N . ASP A 1 94 ? 2.209 -2.231 21.159 1.00 48.00 94 ASP A N 1
ATOM 755 C CA . ASP A 1 94 ? 2.827 -3.565 21.289 1.00 48.00 94 ASP A CA 1
ATOM 756 C C . ASP A 1 94 ? 4.219 -3.518 21.957 1.00 48.00 94 ASP A C 1
ATOM 758 O O . ASP A 1 94 ? 4.767 -4.543 22.344 1.00 48.00 94 ASP A O 1
ATOM 762 N N . ALA A 1 95 ? 4.791 -2.321 22.150 1.00 43.16 95 ALA A N 1
ATOM 763 C CA . ALA A 1 95 ? 6.025 -2.140 22.921 1.00 43.16 95 ALA A CA 1
ATOM 764 C C . ALA A 1 95 ? 5.787 -2.097 24.442 1.00 43.16 95 ALA A C 1
ATOM 766 O O . ALA A 1 95 ? 6.738 -1.972 25.213 1.00 43.16 95 ALA A O 1
ATOM 767 N N . THR A 1 96 ? 4.533 -2.195 24.899 1.00 43.25 96 THR A N 1
ATOM 768 C CA . THR A 1 96 ? 4.260 -2.394 26.323 1.00 43.25 96 THR A CA 1
ATOM 769 C C . THR A 1 96 ? 4.333 -3.886 26.584 1.00 43.25 96 THR A C 1
ATOM 771 O O . THR A 1 96 ? 3.359 -4.604 26.384 1.00 43.25 96 THR A O 1
ATOM 774 N N . CYS A 1 97 ? 5.504 -4.354 27.017 1.00 43.97 97 CYS A N 1
ATOM 775 C CA . CYS A 1 97 ? 5.659 -5.652 27.653 1.00 43.97 97 CYS A CA 1
ATOM 776 C C . CYS A 1 97 ? 4.630 -5.755 28.786 1.00 43.97 97 CYS A C 1
ATOM 778 O O . CYS A 1 97 ? 4.892 -5.336 29.912 1.00 43.97 97 CYS A O 1
ATOM 780 N N . THR A 1 98 ? 3.439 -6.285 28.513 1.00 48.34 98 THR A N 1
ATOM 781 C CA . THR A 1 98 ? 2.497 -6.655 29.562 1.00 48.34 98 THR A CA 1
ATOM 782 C C . THR A 1 98 ? 3.039 -7.917 30.209 1.00 48.34 98 THR A C 1
ATOM 784 O O . THR A 1 98 ? 2.637 -9.033 29.881 1.00 48.34 98 THR A O 1
ATOM 787 N N . GLY A 1 99 ? 3.984 -7.723 31.131 1.00 42.25 99 GLY A N 1
ATOM 788 C CA . GLY A 1 99 ? 4.253 -8.651 32.216 1.00 42.25 99 GLY A CA 1
ATOM 789 C C . GLY A 1 99 ? 2.969 -8.800 33.018 1.00 42.25 99 GLY A C 1
ATOM 790 O O . GLY A 1 99 ? 2.683 -8.032 33.930 1.00 42.25 99 GLY A O 1
ATOM 791 N N . ARG A 1 100 ? 2.143 -9.757 32.604 1.00 40.78 100 ARG A N 1
ATOM 792 C CA . ARG A 1 100 ? 0.928 -10.163 33.295 1.00 40.78 100 ARG A CA 1
ATOM 793 C C . ARG A 1 100 ? 1.357 -10.959 34.530 1.00 40.78 100 ARG A C 1
ATOM 795 O O . ARG A 1 100 ? 1.593 -12.157 34.438 1.00 40.78 100 ARG A O 1
ATOM 802 N N . LEU A 1 101 ? 1.458 -10.304 35.682 1.00 46.06 101 LEU A N 1
ATOM 803 C CA . LEU A 1 101 ? 1.271 -10.970 36.970 1.00 46.06 101 LEU A CA 1
ATOM 804 C C . LEU A 1 101 ? -0.131 -10.607 37.445 1.00 46.06 101 LEU A C 1
ATOM 806 O O . LEU A 1 101 ? -0.392 -9.516 37.943 1.00 46.06 101 LEU A O 1
ATOM 810 N N . ASN A 1 102 ? -1.051 -11.526 37.171 1.00 44.72 102 ASN A N 1
ATOM 811 C CA . ASN A 1 102 ? -2.380 -11.527 37.750 1.00 44.72 102 ASN A CA 1
ATOM 812 C C . ASN A 1 102 ? -2.316 -11.967 39.218 1.00 44.72 102 ASN A C 1
ATOM 814 O O . ASN A 1 102 ? -1.556 -12.874 39.553 1.00 44.72 102 ASN A O 1
ATOM 818 N N . ALA A 1 103 ? -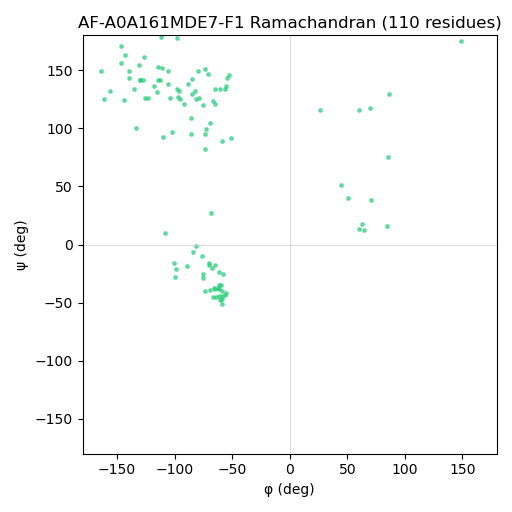3.290 -11.440 39.970 1.00 44.56 103 ALA A N 1
ATOM 819 C CA . ALA A 1 103 ? -3.899 -11.998 41.182 1.00 44.56 103 ALA A CA 1
ATOM 820 C C . ALA A 1 103 ? -3.148 -11.654 42.491 1.00 44.56 103 ALA A C 1
ATOM 822 O O . ALA A 1 103 ? -1.940 -11.796 42.575 1.00 44.56 103 ALA A O 1
ATOM 823 N N . ILE A 1 104 ? -3.776 -11.151 43.559 1.00 47.44 104 ILE A N 1
ATOM 824 C CA . ILE A 1 104 ? -5.085 -11.491 44.133 1.00 47.44 104 ILE A CA 1
ATOM 825 C C . ILE A 1 104 ? -5.563 -10.395 45.110 1.00 47.44 104 ILE A C 1
ATOM 827 O O . ILE A 1 104 ? -4.762 -9.819 45.837 1.00 47.44 104 ILE A O 1
ATOM 831 N N . GLY A 1 105 ? -6.886 -10.222 45.200 1.00 41.62 105 GLY A N 1
ATOM 832 C CA . GLY A 1 105 ? -7.565 -10.129 46.498 1.00 41.62 105 GLY A CA 1
ATOM 833 C C . GLY A 1 105 ? -7.636 -8.768 47.184 1.00 41.62 105 GLY A C 1
ATOM 834 O O . GLY A 1 105 ? -7.013 -8.556 48.218 1.00 41.62 105 GLY A O 1
ATOM 835 N N . SER A 1 106 ? -8.512 -7.898 46.691 1.00 49.06 106 SER A N 1
ATOM 836 C CA . SER A 1 106 ? -9.184 -6.926 47.554 1.00 49.06 106 SER A CA 1
ATOM 837 C C . SER A 1 106 ? -10.227 -7.670 48.397 1.00 49.06 106 SER A C 1
ATOM 839 O O . SER A 1 106 ? -11.305 -7.948 47.881 1.00 49.06 106 SER A O 1
ATOM 841 N N . ASP A 1 107 ? -9.934 -8.006 49.656 1.00 44.88 107 ASP A N 1
ATOM 842 C CA . ASP A 1 107 ? -10.990 -8.183 50.662 1.00 44.88 107 ASP A CA 1
ATOM 843 C C . ASP A 1 107 ? -10.507 -7.981 52.111 1.00 44.88 107 ASP A C 1
ATOM 845 O O . ASP A 1 107 ? -9.508 -8.537 52.552 1.00 44.88 107 ASP A O 1
ATOM 849 N N . ALA A 1 108 ? -11.312 -7.178 52.806 1.00 40.47 108 ALA A N 1
ATOM 850 C CA . ALA A 1 108 ? -11.647 -7.187 54.227 1.00 40.47 108 ALA A CA 1
ATOM 851 C C . ALA A 1 108 ? -10.590 -7.011 55.346 1.00 40.47 108 ALA A C 1
ATOM 853 O O . ALA A 1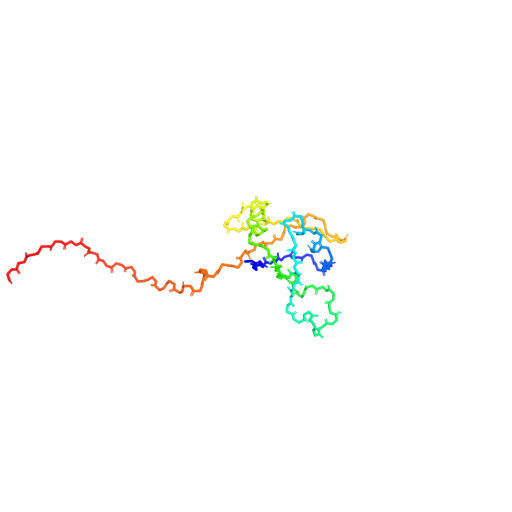 108 ? -9.846 -7.908 55.714 1.00 40.47 108 ALA A O 1
ATOM 854 N N . ARG A 1 109 ? -10.801 -5.885 56.053 1.00 42.66 109 ARG A N 1
ATOM 855 C CA . ARG A 1 109 ? -11.017 -5.755 57.515 1.00 42.66 109 ARG A CA 1
ATOM 856 C C . ARG A 1 109 ? -9.849 -6.025 58.481 1.00 42.66 109 ARG A C 1
ATOM 858 O O . ARG A 1 109 ? -9.418 -7.148 58.683 1.00 42.66 109 ARG A O 1
ATOM 865 N N . LEU A 1 110 ? -9.510 -4.948 59.203 1.00 43.88 110 LEU A N 1
ATOM 866 C CA . LEU A 1 110 ? -9.493 -4.846 60.676 1.00 43.88 110 LEU A CA 1
ATOM 867 C C . LEU A 1 110 ? -9.291 -6.158 61.452 1.00 43.88 110 LEU A C 1
ATOM 869 O O . LEU A 1 110 ? -10.228 -6.943 61.528 1.00 43.88 110 LEU A O 1
ATOM 873 N N . TYR A 1 111 ? -8.177 -6.274 62.182 1.00 36.75 111 TYR A N 1
ATOM 874 C CA . TYR A 1 111 ? -8.189 -6.608 63.614 1.00 36.75 111 TYR A CA 1
ATOM 875 C C . TYR A 1 111 ? -6.852 -6.216 64.276 1.00 36.75 111 TYR A C 1
ATOM 877 O O . TYR A 1 111 ? -5.799 -6.626 63.804 1.00 36.75 111 TYR A O 1
ATOM 885 N N . SER A 1 112 ? -6.999 -5.409 65.337 1.00 45.09 112 SER A N 1
ATOM 886 C CA . SER A 1 112 ? -6.109 -4.984 66.441 1.00 45.09 112 SER A CA 1
ATOM 887 C C . SER A 1 112 ? -4.614 -4.745 66.227 1.00 45.09 112 SER A C 1
ATOM 889 O O . SER A 1 112 ? -3.867 -5.700 65.942 1.00 45.09 112 SER A O 1
#

Solvent-accessible surface area (backbone atoms only — not comparable to full-atom values): 6788 Å² total; per-residue (Å²): 79,47,28,40,37,34,64,46,59,80,75,32,39,62,69,51,52,45,63,69,52,42,86,44,38,67,66,45,80,47,45,92,60,48,92,80,40,96,55,70,43,47,76,95,14,35,40,32,41,40,36,78,43,57,66,27,52,52,49,45,57,72,69,31,50,78,55,96,98,39,36,29,41,68,44,59,36,93,90,45,71,71,42,67,21,42,48,43,73,62,60,76,71,74,74,59,79,78,78,80,78,78,87,82,82,94,74,84,79,91,81,135

Radius of gyration: 20.21 Å; Cα contacts (8 Å, |Δi|>4): 175; chains: 1; bounding box: 33×25×80 Å

Nearest PDB structures (foldseek):
  2rug-assembly1_A  TM=9.668E-01  e=6.148E-16  Homo sapiens
  2mkj-assembly1_A  TM=7.975E-01  e=6.382E-12  Homo sapiens
  2mkh-assembly1_A  TM=7.626E-01  e=4.641E-06  Homo sapiens
  2mkk-assembly1_A  TM=7.311E-01  e=2.484E-06  Homo sapiens
  3nnh-assembly1_C  TM=7.121E-01  e=3.920E-04  Homo sapiens

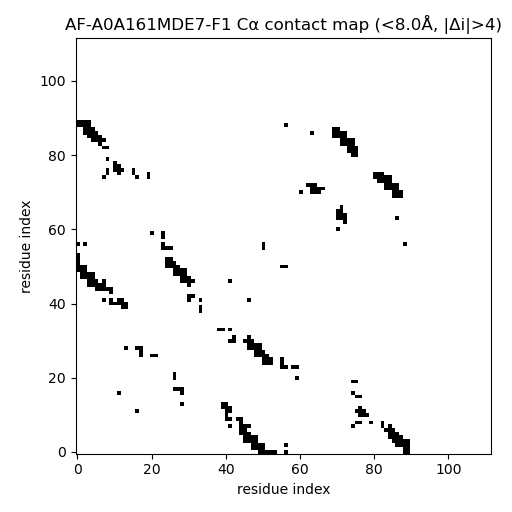Secondary structure (DSSP, 8-state):
-EEEEES--TT--HHHHHHHHGGGS-EEEE-TTTTTS---S-GGGEEEEEESSHHHHHHHHHTSEEETTEEEEEE--SS--SEEEEEEE--GGGGS----------------

Sequence (112 aa):
RKVFVGGLPPDIDEDEITASFRRFGPLVVDWPHKAESKSYFPPKGYAFLLFQDESSVQQLIDACIQDDDKLYLCVSSPTIKDKPVQIRPWRLSDATCTGRLNAIGSDARLYS

pLDDT: mean 80.74, std 18.91, range [36.75, 95.38]

InterPro domains:
  IPR000504 RNA recognition motif domain [PF16367] (1-89)
  IPR000504 RNA recognition motif domain [PS50102] (1-92)
  IPR000504 RNA recognition motif domain [SM00360] (2-74)
  IPR012677 Nucleotide-binding alpha-beta plait domain superfamily [G3DSA:3.30.70.330] (1-102)
  IPR034819 Cytoplasmic polyadenylation element-binding protein [PTHR12566] (1-96)
  IPR035979 RNA-binding domain superfamily [SSF54928] (1-64)

Mean predicted aligned error: 10.27 Å